Protein AF-A0A242K579-F1 (afdb_monomer_lite)

Sequence (95 aa):
MQNISETVSYTHLDVYKRQVIAATDDNCDLQYLLEENQLGFWSNTRDSEKFKINIEKLLDPKVRKENSSYSYSFLKENYDVRIASEIILNHFNME

Radius of gyration: 17.04 Å; chains: 1; bounding box: 34×28×62 Å

Structure (mmCIF, N/CA/C/O backbone):
data_AF-A0A242K579-F1
#
_entry.id   AF-A0A242K579-F1
#
loop_
_atom_site.g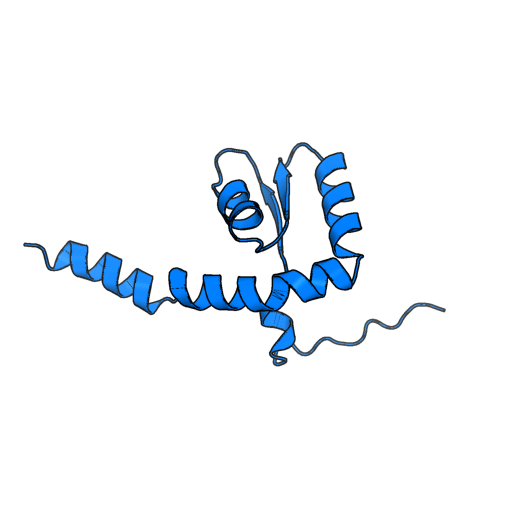roup_PDB
_atom_site.id
_atom_site.type_symbol
_atom_site.label_atom_id
_atom_site.label_alt_id
_atom_site.label_comp_id
_atom_site.label_asym_id
_atom_site.label_entity_id
_atom_site.label_seq_id
_atom_site.pdbx_PDB_ins_code
_atom_site.Cartn_x
_atom_site.Cartn_y
_atom_site.Cartn_z
_atom_site.occupancy
_atom_site.B_iso_or_equiv
_atom_site.auth_seq_id
_atom_site.auth_comp_id
_atom_site.auth_asym_id
_atom_site.auth_atom_id
_atom_site.pdbx_PDB_model_num
ATOM 1 N N . MET A 1 1 ? -6.843 -19.647 26.369 1.00 38.94 1 MET A N 1
ATOM 2 C CA . MET A 1 1 ? -8.089 -19.493 25.589 1.00 38.94 1 MET A CA 1
ATOM 3 C C . MET A 1 1 ? -7.699 -19.169 24.160 1.00 38.94 1 MET A C 1
ATOM 5 O O . MET A 1 1 ? -7.088 -18.132 23.944 1.00 38.94 1 MET A O 1
ATOM 9 N N . GLN A 1 2 ? -7.940 -20.086 23.220 1.00 45.72 2 GLN A N 1
ATOM 10 C CA . GLN A 1 2 ? -7.779 -19.811 21.791 1.00 45.72 2 GLN A CA 1
ATOM 11 C C . GLN A 1 2 ? -8.806 -18.752 21.386 1.00 45.72 2 GLN A C 1
ATOM 13 O O . GLN A 1 2 ? -10.002 -18.948 21.598 1.00 45.72 2 GLN A O 1
ATOM 18 N N . ASN A 1 3 ? -8.321 -17.631 20.849 1.00 49.16 3 ASN A N 1
ATOM 19 C CA . ASN A 1 3 ? -9.156 -16.625 20.207 1.00 49.16 3 ASN A CA 1
ATOM 20 C C . ASN A 1 3 ? -9.841 -17.293 19.014 1.00 49.16 3 ASN A C 1
ATOM 22 O O . ASN A 1 3 ? -9.183 -17.727 18.068 1.00 49.16 3 ASN A O 1
ATOM 26 N N . ILE A 1 4 ? -11.156 -17.435 19.113 1.00 48.16 4 ILE A N 1
ATOM 27 C CA . ILE A 1 4 ? -11.994 -17.992 18.063 1.00 48.16 4 ILE A CA 1
ATOM 28 C C . ILE A 1 4 ? -11.931 -16.983 16.917 1.00 48.16 4 ILE A C 1
ATOM 30 O O . ILE A 1 4 ? -12.254 -15.814 17.105 1.00 48.16 4 ILE A O 1
ATOM 34 N N . SER A 1 5 ? -11.437 -17.422 15.761 1.00 50.34 5 SER A N 1
ATOM 35 C CA . SER A 1 5 ? -11.387 -16.633 14.532 1.00 50.34 5 SER A CA 1
ATOM 36 C C . SER A 1 5 ? -12.802 -16.181 14.171 1.00 50.34 5 SER A C 1
ATOM 38 O O . SER A 1 5 ? -13.561 -16.953 13.582 1.00 50.34 5 SER A O 1
ATOM 40 N N . GLU A 1 6 ? -13.169 -14.948 14.520 1.00 58.72 6 GLU A N 1
ATOM 41 C CA . GLU A 1 6 ? -14.402 -14.334 14.036 1.00 58.72 6 GLU A CA 1
ATOM 42 C C . GLU A 1 6 ? -14.400 -14.393 12.505 1.00 58.72 6 GLU A C 1
ATOM 44 O O . GLU A 1 6 ? -13.455 -13.963 11.840 1.00 58.72 6 GLU A O 1
ATOM 49 N N . THR A 1 7 ? -15.431 -15.010 11.931 1.00 57.44 7 THR A N 1
ATOM 50 C CA . THR A 1 7 ? -15.550 -15.128 10.478 1.00 57.44 7 THR A CA 1
ATOM 51 C C . THR A 1 7 ? -15.777 -13.734 9.906 1.00 57.44 7 THR A C 1
ATOM 53 O O . THR A 1 7 ? -16.829 -13.131 10.104 1.00 57.44 7 THR A O 1
ATOM 56 N N . VAL A 1 8 ? -14.781 -13.198 9.204 1.00 59.09 8 VAL A N 1
ATOM 57 C CA . VAL A 1 8 ? -14.904 -11.913 8.516 1.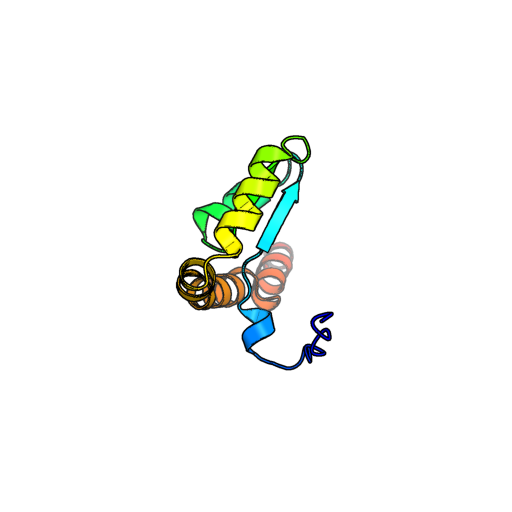00 59.09 8 VAL A CA 1
ATOM 58 C C . VAL A 1 8 ? -15.780 -12.124 7.285 1.00 59.09 8 VAL A C 1
ATOM 60 O O . VAL A 1 8 ? -15.345 -12.747 6.320 1.00 59.09 8 VAL A O 1
ATOM 63 N N . SER A 1 9 ? -17.004 -11.591 7.276 1.00 58.59 9 SER A N 1
ATOM 64 C CA . SER A 1 9 ? -17.762 -11.529 6.023 1.00 58.59 9 SER A CA 1
ATOM 65 C C . SER A 1 9 ? -17.113 -10.510 5.081 1.00 58.59 9 SER A C 1
ATOM 67 O O . SER A 1 9 ? -16.954 -9.339 5.438 1.00 58.59 9 SER A O 1
ATOM 69 N N . TYR A 1 10 ? -16.762 -10.949 3.871 1.00 55.94 10 TYR A N 1
ATOM 70 C CA . TYR A 1 10 ? -16.137 -10.129 2.826 1.00 55.94 10 TYR A CA 1
ATOM 71 C C . TYR A 1 10 ? -17.066 -9.054 2.237 1.00 55.94 10 TYR A C 1
ATOM 73 O O . TYR A 1 10 ? -16.620 -8.230 1.449 1.00 55.94 10 TYR A O 1
ATOM 81 N N . THR A 1 11 ? -18.343 -9.030 2.631 1.00 54.62 11 THR A N 1
ATOM 82 C CA . THR A 1 11 ? -19.326 -8.026 2.188 1.00 54.62 11 THR A CA 1
ATOM 83 C C . THR A 1 11 ? -19.269 -6.709 2.967 1.00 54.62 11 THR A C 1
ATOM 85 O O . THR A 1 11 ? -20.041 -5.798 2.674 1.00 54.62 11 THR A O 1
ATOM 88 N N . HIS A 1 12 ? -18.397 -6.577 3.970 1.00 62.91 12 HIS A N 1
ATOM 89 C CA . HIS A 1 12 ? -18.263 -5.333 4.728 1.00 62.91 12 HIS A CA 1
ATOM 90 C C . HIS A 1 12 ? -17.361 -4.336 3.998 1.00 62.91 12 HIS A C 1
ATOM 92 O O . HIS A 1 12 ? -16.237 -4.665 3.618 1.00 62.91 12 HIS A O 1
ATOM 98 N N . LEU A 1 13 ? -17.823 -3.086 3.883 1.00 60.34 13 LEU A N 1
ATOM 99 C CA . LEU A 1 13 ? -17.072 -1.979 3.276 1.00 60.34 13 LEU A CA 1
ATOM 100 C C . LEU A 1 13 ? -15.673 -1.787 3.887 1.00 60.34 13 LEU A C 1
ATOM 102 O O . LEU A 1 13 ? -14.756 -1.339 3.202 1.00 60.34 13 LEU A O 1
ATOM 106 N N . ASP A 1 14 ? -15.497 -2.169 5.150 1.00 64.75 14 ASP A N 1
ATOM 107 C CA . ASP A 1 14 ? -14.236 -2.043 5.882 1.00 64.75 14 ASP A CA 1
ATOM 108 C C . ASP A 1 14 ? -13.145 -3.000 5.375 1.00 64.75 14 ASP A C 1
ATOM 110 O O . ASP A 1 14 ? -11.957 -2.749 5.581 1.00 64.75 14 ASP A O 1
ATOM 114 N N . VAL A 1 15 ? -13.514 -4.078 4.670 1.00 68.56 15 VAL A N 1
ATOM 115 C CA . VAL A 1 15 ? -12.550 -4.992 4.034 1.00 68.56 15 VAL A CA 1
ATOM 116 C C . VAL A 1 15 ? -11.809 -4.299 2.889 1.00 68.56 15 VAL A C 1
ATOM 118 O O . VAL A 1 15 ? -10.608 -4.509 2.737 1.00 68.56 15 VAL A O 1
ATOM 121 N N . TYR A 1 16 ? -12.487 -3.432 2.132 1.00 74.06 16 TYR A N 1
ATOM 122 C CA . TYR A 1 16 ? -11.906 -2.733 0.979 1.00 74.06 16 TYR A CA 1
ATOM 123 C C . TYR A 1 16 ? -10.958 -1.591 1.357 1.00 74.06 16 TYR A C 1
ATOM 125 O O . TYR A 1 16 ? -10.244 -1.082 0.502 1.00 74.06 16 TYR A O 1
ATOM 133 N N . LYS A 1 17 ? -10.935 -1.183 2.631 1.00 85.44 17 LYS A N 1
ATOM 134 C CA . LYS A 1 17 ? -10.106 -0.073 3.129 1.00 85.44 17 LYS A CA 1
ATOM 135 C C . LYS A 1 17 ? -8.855 -0.546 3.876 1.00 85.44 17 LYS A C 1
ATOM 137 O O . LYS A 1 17 ? -8.261 0.207 4.646 1.00 85.44 17 LYS A O 1
ATOM 142 N N . ARG A 1 18 ? -8.480 -1.816 3.719 1.00 87.31 18 ARG A N 1
ATOM 143 C CA . ARG A 1 18 ? -7.307 -2.393 4.385 1.00 87.31 18 ARG A CA 1
ATOM 144 C C . ARG A 1 18 ? -6.026 -1.974 3.677 1.00 87.31 18 ARG A C 1
ATOM 146 O O . ARG A 1 18 ? -5.969 -1.953 2.454 1.00 87.31 18 ARG A O 1
ATOM 153 N N . GLN A 1 19 ? -4.998 -1.705 4.471 1.00 89.62 19 GLN A N 1
ATOM 154 C CA . GLN A 1 19 ? -3.640 -1.530 3.967 1.00 89.62 19 GLN A CA 1
ATOM 155 C C . GLN A 1 19 ? -3.025 -2.872 3.570 1.00 89.62 19 GLN A C 1
ATOM 157 O O . GLN A 1 19 ? -3.367 -3.916 4.133 1.00 89.62 19 GLN A O 1
ATOM 162 N N . VAL A 1 20 ? -2.095 -2.820 2.621 1.00 91.62 20 VAL A N 1
ATOM 163 C CA . VAL A 1 20 ? -1.432 -3.993 2.040 1.00 91.62 20 VAL A CA 1
ATOM 164 C C . VAL A 1 20 ? 0.015 -4.086 2.529 1.00 91.62 20 VAL A C 1
ATOM 166 O O . VAL A 1 20 ? 0.708 -3.081 2.638 1.00 91.62 20 VAL A O 1
ATOM 169 N N . ILE A 1 21 ? 0.498 -5.299 2.803 1.00 94.56 21 ILE A N 1
ATOM 170 C CA . ILE A 1 21 ? 1.941 -5.564 2.868 1.00 94.56 21 ILE A CA 1
ATOM 171 C C . ILE A 1 21 ? 2.301 -6.397 1.652 1.00 94.56 21 ILE A C 1
ATOM 173 O O . ILE A 1 21 ? 1.703 -7.452 1.438 1.00 94.56 21 ILE A O 1
ATOM 177 N N . ALA A 1 22 ? 3.287 -5.942 0.887 1.00 95.75 22 ALA A N 1
ATOM 178 C CA . ALA A 1 22 ? 3.842 -6.708 -0.218 1.00 95.75 22 ALA A CA 1
ATOM 179 C C . ALA A 1 22 ? 5.316 -7.027 0.029 1.00 95.75 22 ALA A C 1
ATOM 181 O O . ALA A 1 22 ? 6.095 -6.168 0.445 1.00 95.75 22 ALA A O 1
ATOM 182 N N . ALA A 1 23 ? 5.684 -8.273 -0.259 1.00 96.75 23 ALA A N 1
ATOM 183 C CA . ALA A 1 23 ? 7.065 -8.714 -0.341 1.00 96.75 23 ALA A CA 1
ATOM 184 C C . ALA A 1 23 ? 7.344 -9.176 -1.773 1.00 96.75 23 ALA A C 1
ATOM 186 O O . ALA A 1 23 ? 7.017 -10.308 -2.126 1.00 96.75 23 ALA A O 1
ATOM 187 N N . THR A 1 24 ? 7.895 -8.293 -2.606 1.00 96.19 24 THR A N 1
ATOM 188 C CA . THR A 1 24 ? 8.224 -8.589 -4.016 1.00 96.19 24 THR A CA 1
ATOM 189 C C . THR A 1 24 ? 9.684 -8.270 -4.311 1.00 96.19 24 THR A C 1
ATOM 191 O O . THR A 1 24 ? 10.388 -7.730 -3.462 1.00 96.19 24 THR A O 1
ATOM 194 N N . ASP A 1 25 ? 10.194 -8.687 -5.466 1.00 94.75 25 ASP A N 1
ATOM 195 C CA . ASP A 1 25 ? 11.501 -8.221 -5.929 1.00 94.75 25 ASP A CA 1
ATOM 196 C C . ASP A 1 25 ? 11.442 -6.767 -6.432 1.00 94.75 25 ASP A C 1
ATOM 198 O O . ASP A 1 25 ? 10.364 -6.175 -6.543 1.00 94.75 25 ASP A O 1
ATOM 202 N N . ASP A 1 26 ? 12.619 -6.207 -6.715 1.00 91.88 26 ASP A N 1
ATOM 203 C CA . ASP A 1 26 ? 12.809 -4.799 -7.088 1.00 91.88 26 ASP A CA 1
ATOM 204 C C . ASP A 1 26 ? 12.332 -4.467 -8.511 1.00 91.88 26 ASP A C 1
ATOM 206 O O . ASP A 1 26 ? 12.251 -3.295 -8.869 1.00 91.88 26 ASP A O 1
ATOM 210 N N . ASN A 1 27 ? 12.018 -5.468 -9.343 1.00 93.31 27 ASN A N 1
ATOM 211 C CA . ASN A 1 27 ? 11.503 -5.223 -10.695 1.00 93.31 27 ASN A CA 1
ATOM 212 C C . ASN A 1 27 ? 10.002 -4.913 -10.694 1.00 93.31 27 ASN A C 1
ATOM 214 O O . ASN A 1 27 ? 9.435 -4.608 -11.742 1.00 93.31 27 ASN A O 1
ATOM 218 N N . CYS A 1 28 ? 9.350 -5.029 -9.536 1.00 90.88 28 CYS A N 1
ATOM 219 C CA . CYS A 1 28 ? 7.955 -4.685 -9.360 1.00 90.88 28 CYS A CA 1
ATOM 220 C C . CYS A 1 28 ? 7.832 -3.259 -8.812 1.00 90.88 28 CYS A C 1
ATOM 222 O O . CYS A 1 28 ? 8.504 -2.874 -7.859 1.00 90.88 28 CYS A O 1
ATOM 224 N N . ASP A 1 29 ? 6.917 -2.486 -9.379 1.00 92.12 29 ASP A N 1
ATOM 225 C CA . ASP A 1 29 ? 6.618 -1.099 -9.014 1.00 92.12 29 ASP A CA 1
ATOM 226 C C . ASP A 1 29 ? 5.826 -0.957 -7.699 1.00 92.12 29 ASP A C 1
ATOM 228 O O . ASP A 1 29 ? 5.504 0.155 -7.270 1.00 92.12 29 ASP A O 1
ATOM 232 N N . LEU A 1 30 ? 5.550 -2.071 -7.010 1.00 94.44 30 LEU A N 1
ATOM 233 C CA . LEU A 1 30 ? 4.771 -2.089 -5.773 1.00 94.44 30 LEU A CA 1
ATOM 234 C C . LEU A 1 30 ? 5.388 -1.277 -4.638 1.00 94.44 30 LEU A C 1
ATOM 236 O O . LEU A 1 30 ? 4.637 -0.792 -3.795 1.00 94.44 30 LEU A O 1
ATOM 240 N N . GLN A 1 31 ? 6.713 -1.109 -4.593 1.00 94.31 31 GLN A N 1
ATOM 241 C CA . GLN A 1 31 ? 7.317 -0.238 -3.586 1.00 94.31 31 GLN A CA 1
ATOM 242 C C . GLN A 1 31 ? 6.768 1.186 -3.704 1.00 94.31 31 GLN A C 1
ATOM 244 O O . GLN A 1 31 ? 6.238 1.723 -2.731 1.00 94.31 31 GLN A O 1
ATOM 249 N N . TYR A 1 32 ? 6.857 1.764 -4.903 1.00 92.50 32 TYR A N 1
ATOM 250 C CA . TYR A 1 32 ? 6.387 3.117 -5.185 1.00 92.50 32 TYR A CA 1
ATOM 251 C C . TYR A 1 32 ? 4.877 3.213 -4.994 1.00 92.50 32 TYR A C 1
ATOM 253 O O . TYR A 1 32 ? 4.395 4.096 -4.286 1.00 92.50 32 TYR A O 1
ATOM 261 N N . LEU A 1 33 ? 4.128 2.247 -5.537 1.00 93.44 33 LEU A N 1
ATOM 262 C CA . LEU A 1 33 ? 2.676 2.230 -5.411 1.00 93.44 33 LEU A CA 1
ATOM 263 C C . LEU A 1 33 ? 2.231 2.251 -3.942 1.00 93.44 33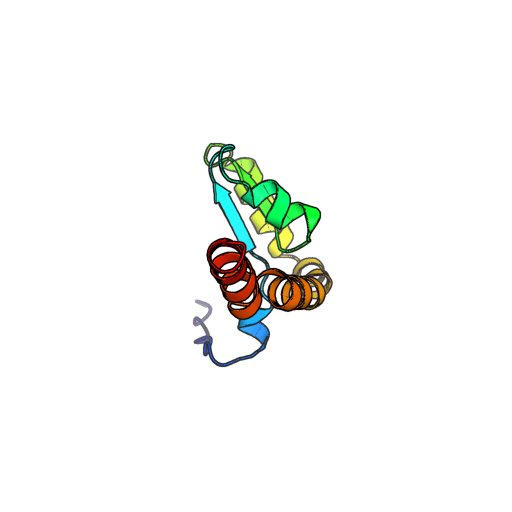 LEU A C 1
ATOM 265 O O . LEU A 1 33 ? 1.360 3.044 -3.582 1.00 93.44 33 LEU A O 1
ATOM 269 N N . LEU A 1 34 ? 2.814 1.393 -3.101 1.00 94.50 34 LEU A N 1
ATOM 270 C CA . LEU A 1 34 ? 2.386 1.238 -1.714 1.00 94.50 34 LEU A CA 1
ATOM 271 C C . LEU A 1 34 ? 2.880 2.365 -0.805 1.00 94.50 34 LEU A C 1
ATOM 273 O O . LEU A 1 34 ? 2.084 2.889 -0.025 1.00 94.50 34 LEU A O 1
ATOM 277 N N . GLU A 1 35 ? 4.162 2.724 -0.890 1.00 91.81 35 GLU A N 1
ATOM 278 C CA . GLU A 1 35 ? 4.779 3.671 0.044 1.00 91.81 35 GLU A CA 1
ATOM 279 C C . GLU A 1 35 ? 4.454 5.134 -0.320 1.00 91.81 35 GLU A C 1
ATOM 281 O O . GLU A 1 35 ? 4.148 5.916 0.580 1.00 91.81 35 GLU A O 1
ATOM 286 N N . GLU A 1 36 ? 4.431 5.514 -1.606 1.00 90.12 36 GLU A N 1
ATOM 287 C CA . GLU A 1 36 ? 4.160 6.909 -2.010 1.00 90.12 36 GLU A CA 1
ATOM 288 C C . GLU A 1 36 ? 2.680 7.285 -1.878 1.00 90.12 36 GLU A C 1
ATOM 290 O O . GLU A 1 36 ? 2.352 8.406 -1.490 1.00 90.12 36 GLU A O 1
ATOM 295 N N . ASN A 1 37 ? 1.779 6.332 -2.134 1.00 89.75 37 ASN A N 1
ATOM 296 C CA . ASN A 1 37 ? 0.332 6.562 -2.086 1.00 89.75 37 ASN A CA 1
ATOM 297 C C . ASN A 1 37 ? -0.297 6.093 -0.765 1.00 89.75 37 ASN A C 1
ATOM 299 O O . ASN A 1 37 ? -1.517 5.974 -0.663 1.00 89.75 37 ASN A O 1
ATOM 303 N N . GLN A 1 38 ? 0.528 5.817 0.254 1.00 89.25 38 GLN A N 1
ATOM 304 C CA . GLN A 1 38 ? 0.105 5.413 1.603 1.00 89.25 38 GLN A CA 1
ATOM 305 C C . GLN A 1 38 ? -0.816 4.177 1.627 1.00 89.25 38 GLN A C 1
ATOM 307 O O . GLN A 1 38 ? -1.549 3.971 2.592 1.00 89.25 38 GLN A O 1
ATOM 312 N N . LEU A 1 39 ? -0.764 3.329 0.592 1.00 91.88 39 LEU A N 1
ATOM 313 C CA . LEU A 1 39 ? -1.614 2.137 0.447 1.00 91.88 39 LEU A CA 1
ATOM 314 C C . LEU A 1 39 ? -1.150 0.982 1.338 1.00 91.88 39 LEU A C 1
ATOM 316 O O . LEU A 1 39 ? -1.884 0.015 1.567 1.00 91.88 39 LEU A O 1
ATOM 320 N N . GLY A 1 40 ? 0.075 1.076 1.848 1.00 93.62 40 GLY A N 1
ATOM 321 C CA . GLY A 1 40 ? 0.621 0.129 2.794 1.00 93.62 40 GLY A CA 1
ATOM 322 C C . GLY A 1 40 ? 2.139 0.153 2.820 1.00 93.62 40 GLY A C 1
ATOM 323 O O . GLY A 1 40 ? 2.755 1.208 2.708 1.00 93.62 40 GLY A O 1
ATOM 324 N N . PHE A 1 41 ? 2.745 -1.016 3.000 1.00 95.75 41 PHE A N 1
ATOM 325 C CA . PHE A 1 41 ? 4.185 -1.133 3.197 1.00 95.75 41 PHE A CA 1
ATOM 326 C C . PHE A 1 41 ? 4.787 -2.193 2.290 1.00 95.75 41 PHE A C 1
ATOM 328 O O . PHE A 1 41 ? 4.191 -3.246 2.052 1.00 95.75 41 PHE A O 1
ATOM 335 N N . TRP A 1 42 ? 6.010 -1.941 1.840 1.00 97.56 42 TRP A N 1
ATOM 336 C CA . TRP A 1 42 ? 6.723 -2.851 0.962 1.00 97.56 42 TRP A CA 1
ATOM 337 C C . TRP A 1 42 ? 8.039 -3.325 1.583 1.00 97.56 42 TRP A C 1
ATOM 339 O O . TRP A 1 42 ? 8.726 -2.607 2.320 1.00 97.56 42 TRP A O 1
ATOM 34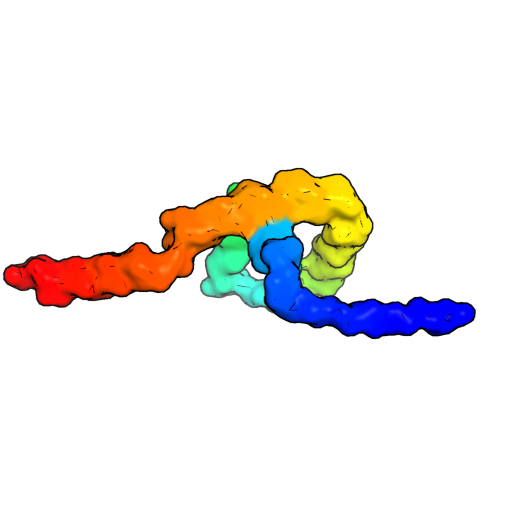9 N N . SER A 1 43 ? 8.408 -4.561 1.283 1.00 97.56 43 SER A N 1
ATOM 350 C CA . SER A 1 43 ? 9.723 -5.129 1.570 1.00 97.56 43 SER A CA 1
ATOM 351 C C . SER A 1 43 ? 10.228 -5.903 0.361 1.00 97.56 43 SER A C 1
ATOM 353 O O . SER A 1 43 ? 9.436 -6.512 -0.352 1.00 97.56 43 SER A O 1
ATOM 355 N N . ASN A 1 44 ? 11.543 -5.949 0.166 1.00 96.88 44 ASN A N 1
ATOM 356 C CA . ASN A 1 44 ? 12.110 -6.861 -0.818 1.00 96.88 44 ASN A CA 1
ATOM 357 C C . ASN A 1 44 ? 11.866 -8.319 -0.375 1.00 96.88 44 ASN A C 1
ATOM 359 O O . ASN A 1 44 ? 11.941 -8.620 0.817 1.00 96.88 44 ASN A O 1
ATOM 363 N N . THR A 1 45 ? 11.622 -9.241 -1.313 1.00 95.56 45 THR A N 1
ATOM 364 C CA . THR A 1 45 ? 11.452 -10.691 -1.032 1.00 95.56 45 THR A CA 1
ATOM 365 C C . THR A 1 45 ? 12.577 -11.309 -0.205 1.00 95.56 45 THR A C 1
ATOM 367 O O . THR A 1 45 ? 12.357 -12.306 0.480 1.00 95.56 45 THR A O 1
ATOM 370 N N . ARG A 1 46 ? 13.783 -10.741 -0.265 1.00 96.44 46 ARG A N 1
ATOM 371 C CA . ARG A 1 46 ? 14.973 -11.227 0.442 1.00 96.44 46 ARG A CA 1
ATOM 372 C C . ARG A 1 46 ? 15.165 -10.594 1.822 1.00 96.44 46 ARG A C 1
ATOM 374 O O . ARG A 1 46 ? 16.061 -11.018 2.544 1.00 96.44 46 ARG A O 1
ATOM 381 N N . ASP A 1 47 ? 14.352 -9.605 2.192 1.00 97.38 47 ASP A N 1
ATOM 382 C CA . ASP A 1 47 ? 14.471 -8.859 3.447 1.00 97.38 47 ASP A CA 1
ATOM 383 C C . ASP A 1 47 ? 13.349 -9.234 4.431 1.00 97.38 47 ASP A C 1
ATOM 385 O O . ASP A 1 47 ? 12.328 -8.552 4.576 1.00 97.38 47 ASP A O 1
ATOM 389 N N . SER A 1 48 ? 13.545 -10.362 5.118 1.00 96.69 48 SER A N 1
ATOM 390 C CA . SER A 1 48 ? 12.594 -10.875 6.111 1.00 96.69 48 SER A CA 1
ATOM 391 C C . SER A 1 48 ? 12.448 -9.966 7.333 1.00 96.69 48 SER A C 1
ATOM 393 O O . SER A 1 48 ? 11.378 -9.929 7.942 1.00 96.69 48 SER A O 1
ATOM 395 N N . GLU A 1 49 ? 13.498 -9.225 7.694 1.00 98.19 49 GLU A N 1
ATOM 396 C CA . GLU A 1 49 ? 13.456 -8.300 8.828 1.00 98.19 49 GLU A CA 1
ATOM 397 C C . GLU A 1 49 ? 12.590 -7.082 8.502 1.00 98.19 49 GLU A C 1
ATOM 399 O O . GLU A 1 49 ? 11.694 -6.744 9.279 1.00 98.19 49 GLU A O 1
ATOM 404 N N . LYS A 1 50 ? 12.746 -6.471 7.318 1.00 97.44 50 LYS A N 1
ATOM 405 C CA . LYS A 1 50 ? 11.861 -5.376 6.889 1.00 97.44 50 LYS A CA 1
ATOM 406 C C . LYS A 1 50 ? 10.406 -5.834 6.790 1.00 97.44 50 LYS A C 1
ATOM 408 O O . LYS A 1 50 ? 9.513 -5.098 7.214 1.00 97.44 50 LYS A O 1
ATOM 413 N N . PHE A 1 51 ? 10.151 -7.049 6.297 1.00 97.31 51 PHE A N 1
ATOM 414 C CA . PHE A 1 51 ? 8.796 -7.608 6.271 1.00 97.31 51 PHE A CA 1
ATOM 415 C C . PHE A 1 51 ? 8.190 -7.711 7.679 1.00 97.31 51 PHE A C 1
ATOM 417 O O . PHE A 1 51 ? 7.060 -7.269 7.903 1.00 97.31 51 PHE A O 1
ATOM 424 N N . LYS A 1 52 ? 8.956 -8.216 8.654 1.00 97.50 52 LYS A N 1
ATOM 425 C CA . LYS A 1 52 ? 8.534 -8.287 10.059 1.00 97.50 52 LYS A CA 1
ATOM 426 C C . LYS A 1 52 ? 8.244 -6.899 10.641 1.00 97.50 52 LYS A C 1
ATOM 428 O O . LYS A 1 52 ? 7.184 -6.706 11.232 1.00 97.50 52 LYS A O 1
ATOM 433 N N . ILE A 1 53 ? 9.127 -5.924 10.422 1.00 97.75 53 ILE A N 1
ATOM 434 C CA . ILE A 1 53 ? 8.926 -4.533 10.863 1.00 97.75 53 ILE A CA 1
ATOM 435 C C . ILE A 1 53 ? 7.637 -3.951 10.260 1.00 97.75 53 ILE A C 1
ATOM 437 O O . ILE A 1 53 ? 6.876 -3.265 10.943 1.00 97.75 53 ILE A O 1
ATOM 441 N N . ASN A 1 54 ? 7.358 -4.227 8.985 1.00 96.56 54 ASN A N 1
ATOM 442 C CA . ASN A 1 54 ? 6.135 -3.771 8.325 1.00 96.56 54 ASN A CA 1
ATOM 443 C C . ASN A 1 54 ? 4.869 -4.401 8.933 1.00 96.56 54 ASN A C 1
ATOM 445 O O . ASN A 1 54 ? 3.859 -3.709 9.078 1.00 96.56 54 ASN A O 1
ATOM 449 N N . ILE A 1 55 ? 4.924 -5.672 9.350 1.00 95.00 55 ILE A N 1
ATOM 450 C CA . ILE A 1 55 ? 3.838 -6.303 10.117 1.00 95.00 55 ILE A CA 1
ATOM 451 C C . ILE A 1 55 ? 3.636 -5.571 11.445 1.00 95.00 55 ILE A C 1
ATOM 453 O O . ILE A 1 55 ? 2.507 -5.210 11.768 1.00 95.00 55 ILE A O 1
ATOM 457 N N . GLU A 1 56 ? 4.712 -5.315 12.192 1.00 96.12 56 GLU A N 1
ATOM 458 C CA . GLU A 1 56 ? 4.647 -4.624 13.485 1.00 96.12 56 GLU A CA 1
ATOM 459 C C . GLU A 1 56 ? 4.022 -3.225 13.358 1.00 96.12 56 GLU A C 1
ATOM 461 O O . GLU A 1 56 ? 3.168 -2.866 14.169 1.00 96.12 56 GLU A O 1
ATOM 466 N N . LYS A 1 57 ? 4.339 -2.474 12.293 1.00 93.38 57 LYS A N 1
ATOM 467 C CA . LYS A 1 57 ? 3.680 -1.189 11.984 1.00 93.38 57 LYS A CA 1
ATOM 468 C C . LYS A 1 57 ? 2.170 -1.339 11.800 1.00 93.38 57 LYS A C 1
ATOM 470 O O . LYS A 1 57 ? 1.404 -0.551 12.350 1.00 93.38 57 LYS A O 1
ATOM 475 N N . LEU A 1 58 ? 1.720 -2.349 11.050 1.00 90.88 58 LEU A N 1
ATOM 476 C CA . LEU A 1 58 ? 0.288 -2.578 10.832 1.00 90.88 58 LEU A CA 1
ATOM 477 C C . LEU A 1 58 ? -0.453 -3.089 12.065 1.00 90.88 58 LEU A C 1
ATOM 479 O O . LEU A 1 58 ? -1.685 -3.030 12.072 1.00 90.88 58 LEU A O 1
ATOM 483 N N . LEU A 1 59 ? 0.234 -3.561 13.109 1.00 91.12 59 LEU A N 1
ATOM 484 C CA . LEU A 1 59 ? -0.415 -3.905 14.375 1.00 91.12 59 LEU A CA 1
ATOM 485 C C . LEU A 1 59 ? -0.930 -2.664 15.118 1.00 91.12 59 LEU A C 1
ATOM 487 O O . LEU A 1 59 ? -1.897 -2.793 15.876 1.00 91.12 59 LEU A O 1
ATOM 491 N N . ASP A 1 60 ? -0.405 -1.467 14.837 1.00 91.19 60 ASP A N 1
ATOM 492 C CA . ASP A 1 60 ? -0.911 -0.212 15.398 1.00 91.19 60 ASP A CA 1
ATOM 493 C C . ASP A 1 60 ? -2.275 0.178 14.774 1.00 91.19 60 ASP A C 1
ATOM 495 O O . ASP A 1 60 ? -2.374 0.435 13.567 1.00 91.19 60 ASP A O 1
ATOM 499 N N . PRO A 1 61 ? -3.365 0.253 15.567 1.00 88.81 61 PRO A N 1
ATOM 500 C CA . PRO A 1 61 ? -4.671 0.687 15.077 1.00 88.81 61 PRO A CA 1
ATOM 501 C C . PRO A 1 61 ? -4.686 2.102 14.485 1.00 88.81 61 PRO A C 1
ATOM 503 O O . PRO A 1 61 ? -5.517 2.368 13.615 1.00 88.81 61 PRO A O 1
ATOM 506 N N . LYS A 1 62 ? -3.807 3.005 14.941 1.00 89.50 62 LYS A N 1
ATOM 507 C CA . LYS A 1 62 ? -3.708 4.370 14.402 1.00 89.50 62 LYS A CA 1
ATOM 508 C C . LYS A 1 62 ? -3.229 4.338 12.962 1.00 89.50 62 LYS A C 1
ATOM 510 O O . LYS A 1 62 ? -3.937 4.837 12.092 1.00 89.50 62 LYS A O 1
ATOM 515 N N . VAL A 1 63 ? -2.130 3.621 12.716 1.00 88.06 63 VAL A N 1
ATOM 516 C CA . VAL A 1 63 ? -1.595 3.378 11.371 1.00 88.06 63 VAL A CA 1
ATOM 517 C C . VAL A 1 63 ? -2.681 2.789 10.478 1.00 88.06 63 VAL A C 1
ATOM 519 O O . VAL A 1 63 ? -2.919 3.302 9.387 1.00 88.06 63 VAL A O 1
ATOM 522 N N . ARG A 1 64 ? -3.411 1.764 10.954 1.00 86.38 64 ARG A N 1
ATOM 523 C CA . ARG A 1 64 ? -4.510 1.154 10.184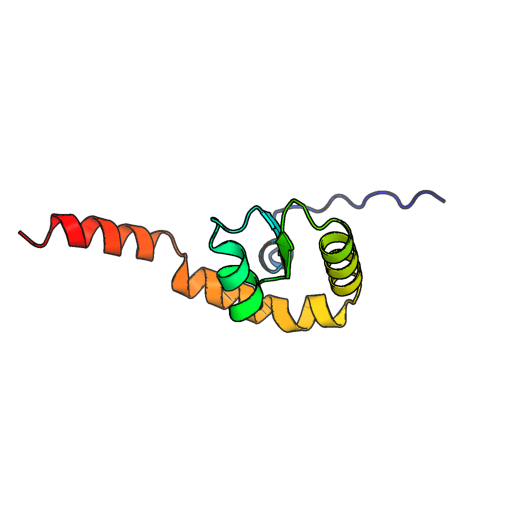 1.00 86.38 64 ARG A CA 1
ATOM 524 C C . ARG A 1 64 ? -5.603 2.148 9.810 1.00 86.38 64 ARG A C 1
ATOM 526 O O . ARG A 1 64 ? -6.116 2.080 8.697 1.00 86.38 64 ARG A O 1
ATOM 533 N N . LYS A 1 65 ? -5.972 3.042 10.727 1.00 83.81 65 LYS A N 1
ATOM 534 C CA . LYS A 1 65 ? -7.092 3.968 10.550 1.00 83.81 65 LYS A CA 1
ATOM 535 C C . LYS A 1 65 ? -6.733 5.155 9.659 1.00 83.81 65 LYS A C 1
ATOM 537 O O . LYS A 1 65 ? -7.513 5.458 8.758 1.00 83.81 65 LYS A O 1
ATOM 542 N N . GLU A 1 66 ? -5.589 5.792 9.898 1.00 82.38 66 GLU A N 1
ATOM 543 C CA . GLU A 1 66 ? -5.175 7.043 9.243 1.00 82.38 66 GLU A CA 1
ATOM 544 C C . GLU A 1 66 ? -5.081 6.889 7.720 1.00 82.38 66 GLU A C 1
ATOM 546 O O . GLU A 1 66 ? -5.671 7.679 6.985 1.00 82.38 66 GLU A O 1
ATOM 551 N N . ASN A 1 67 ? -4.480 5.799 7.243 1.00 77.88 67 ASN A N 1
ATOM 552 C CA . ASN A 1 67 ? -4.230 5.623 5.810 1.00 77.88 67 ASN A CA 1
ATOM 553 C C . ASN A 1 67 ? -5.401 4.969 5.050 1.00 77.88 67 ASN A C 1
ATOM 555 O O . ASN A 1 67 ? -5.460 5.026 3.823 1.00 77.88 67 ASN A O 1
ATOM 559 N N . SER A 1 68 ? -6.361 4.355 5.753 1.00 79.50 68 SER A N 1
ATOM 560 C CA . SER A 1 68 ? -7.409 3.505 5.152 1.00 79.50 68 SER A CA 1
ATOM 561 C C . SER A 1 68 ? -8.325 4.223 4.153 1.00 79.50 68 SER A C 1
ATOM 563 O O . SER A 1 68 ? -8.663 3.682 3.100 1.00 79.50 68 SER A O 1
ATOM 565 N N . SER A 1 69 ? -8.754 5.445 4.480 1.00 81.44 69 SER A N 1
ATOM 566 C CA . SER A 1 69 ? -9.745 6.169 3.673 1.00 81.44 69 SER A CA 1
ATOM 567 C C . SER A 1 69 ? -9.109 6.826 2.454 1.00 81.44 69 SER A C 1
ATOM 569 O O . SER A 1 69 ? -9.685 6.757 1.372 1.00 81.44 69 SER A O 1
ATOM 571 N N . TYR A 1 70 ? -7.913 7.397 2.617 1.00 85.44 70 TYR A N 1
ATOM 572 C CA . TYR A 1 70 ? -7.141 7.951 1.506 1.00 85.44 70 TYR A CA 1
ATOM 573 C C . TYR A 1 70 ? -6.777 6.862 0.493 1.00 85.44 70 TYR A C 1
ATOM 575 O O . TYR A 1 70 ? -7.064 7.012 -0.692 1.00 85.44 70 TYR A O 1
ATOM 583 N N . SER A 1 71 ? -6.260 5.727 0.977 1.00 86.38 71 SER A N 1
ATOM 584 C CA . SER A 1 71 ? -5.841 4.611 0.123 1.00 86.38 71 SER A CA 1
ATOM 585 C C . SER A 1 71 ? -6.958 4.098 -0.775 1.00 86.38 71 SER A C 1
ATOM 587 O O . SER A 1 71 ? -6.776 3.869 -1.970 1.00 86.38 71 SER A O 1
ATOM 589 N N . TYR A 1 72 ? -8.145 3.938 -0.192 1.00 88.44 72 TYR A N 1
ATOM 590 C CA . TYR A 1 72 ? -9.314 3.478 -0.922 1.00 88.44 72 TYR A CA 1
ATOM 591 C C . TYR A 1 72 ? -9.755 4.477 -1.999 1.00 88.44 72 TYR A C 1
ATOM 593 O O . TYR A 1 72 ? -10.047 4.069 -3.124 1.00 88.44 72 TYR A O 1
ATOM 601 N N . SER A 1 73 ? -9.786 5.775 -1.678 1.00 89.69 73 SER A N 1
ATOM 602 C CA . SER A 1 73 ? -10.121 6.813 -2.659 1.00 89.69 73 SER A CA 1
ATOM 603 C C . SER A 1 73 ? -9.107 6.852 -3.801 1.00 89.69 73 SER A C 1
ATOM 605 O O . SER A 1 73 ? -9.517 6.836 -4.957 1.00 89.69 73 SER A O 1
ATOM 607 N N . PHE A 1 74 ? -7.806 6.790 -3.497 1.00 91.62 74 PHE A N 1
ATOM 608 C CA . PHE A 1 74 ? -6.747 6.779 -4.506 1.00 91.62 74 PHE A CA 1
ATOM 609 C C . PHE A 1 74 ? -6.908 5.622 -5.501 1.00 91.62 74 PHE A C 1
ATOM 611 O O . PHE A 1 74 ? -6.907 5.843 -6.712 1.00 91.62 74 PHE A O 1
ATOM 618 N N . LEU A 1 75 ? -7.105 4.393 -5.011 1.00 91.62 75 LEU A N 1
ATOM 619 C CA . LEU A 1 75 ? -7.305 3.230 -5.880 1.00 91.62 75 LEU A CA 1
ATOM 620 C C . LEU A 1 75 ? -8.578 3.359 -6.722 1.00 91.62 75 LEU A C 1
ATOM 622 O O . LEU A 1 75 ? -8.563 3.055 -7.911 1.00 91.62 75 LEU A O 1
ATOM 626 N N . LYS A 1 76 ? -9.674 3.849 -6.137 1.00 90.75 76 LYS A N 1
ATOM 627 C CA . LYS A 1 76 ? -10.928 4.058 -6.868 1.00 90.75 76 LYS A CA 1
ATOM 628 C C . LYS A 1 76 ? -10.801 5.126 -7.960 1.00 90.75 76 LYS A C 1
ATOM 630 O O . LYS A 1 76 ? -11.476 5.033 -8.977 1.00 90.75 76 LYS A O 1
ATOM 635 N N . GLU A 1 77 ? -9.977 6.143 -7.746 1.00 93.06 77 GLU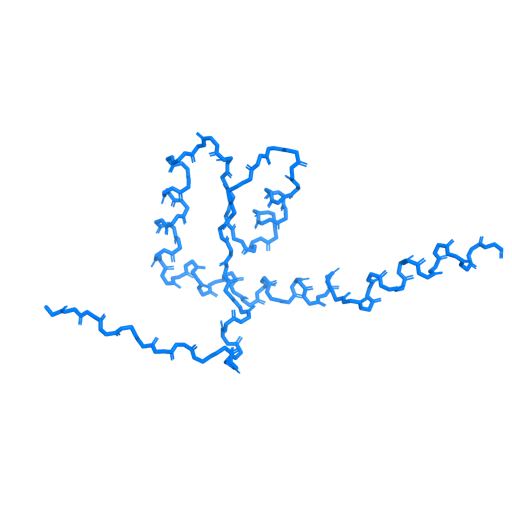 A N 1
ATOM 636 C CA . GLU A 1 77 ? -9.800 7.257 -8.681 1.00 93.06 77 GLU A CA 1
ATOM 637 C C . GLU A 1 77 ? -8.768 6.978 -9.776 1.00 93.06 77 GLU A C 1
ATOM 639 O O . GLU A 1 77 ? -8.858 7.596 -10.830 1.00 93.06 77 GLU A O 1
ATOM 644 N N . ASN A 1 78 ? -7.821 6.058 -9.556 1.00 93.19 78 ASN A N 1
ATOM 645 C CA . ASN A 1 78 ? -6.705 5.816 -10.483 1.00 93.19 78 ASN A CA 1
ATOM 646 C C . ASN A 1 78 ? -6.691 4.404 -11.094 1.00 93.19 78 ASN A C 1
ATOM 648 O O . ASN A 1 78 ? -6.152 4.215 -12.180 1.00 93.19 78 ASN A O 1
ATOM 652 N N . TYR A 1 79 ? -7.295 3.415 -10.428 1.00 92.44 79 TYR A N 1
ATOM 653 C CA . TYR A 1 79 ? -7.253 1.995 -10.817 1.00 92.44 79 TYR A CA 1
ATOM 654 C C . TYR A 1 79 ? -8.639 1.405 -11.120 1.00 92.44 79 TYR A C 1
ATOM 656 O O . TYR A 1 79 ? -8.803 0.187 -11.200 1.00 92.44 79 TYR A O 1
ATOM 664 N N . ASP A 1 80 ? -9.662 2.244 -11.298 1.00 94.19 80 ASP A N 1
ATOM 665 C CA . ASP A 1 80 ? -10.971 1.787 -11.764 1.00 94.19 80 ASP A CA 1
ATOM 666 C C . ASP A 1 80 ? -10.864 1.193 -13.179 1.00 94.19 80 ASP A C 1
ATOM 668 O O . ASP A 1 80 ? -10.210 1.753 -14.060 1.00 94.19 80 ASP A O 1
ATOM 672 N N . VAL A 1 81 ? -11.544 0.069 -13.419 1.00 94.75 81 VAL A N 1
ATOM 673 C CA . VAL A 1 81 ? -11.528 -0.632 -14.715 1.00 94.75 81 VAL A CA 1
ATOM 674 C C . VAL A 1 81 ? -11.933 0.270 -15.885 1.00 94.75 81 VAL A C 1
ATOM 676 O O . VAL A 1 81 ? -11.462 0.066 -17.005 1.00 94.75 81 VAL A O 1
ATOM 679 N N . ARG A 1 82 ? -12.770 1.286 -15.638 1.00 95.94 82 ARG A N 1
ATOM 680 C CA . ARG A 1 82 ? -13.166 2.277 -16.646 1.00 95.94 82 ARG A CA 1
ATOM 681 C C . ARG A 1 82 ? -11.958 3.045 -17.172 1.00 95.94 82 ARG A C 1
ATOM 683 O O . ARG A 1 82 ? -11.828 3.174 -18.380 1.00 95.94 82 ARG A O 1
ATOM 690 N N . ILE A 1 83 ? -11.041 3.445 -16.290 1.00 95.06 83 ILE A N 1
ATOM 691 C CA . ILE A 1 83 ? -9.827 4.193 -16.646 1.00 95.06 83 ILE A CA 1
ATOM 692 C C . ILE A 1 83 ? -8.937 3.338 -17.547 1.00 95.06 83 ILE A C 1
ATOM 694 O O . ILE A 1 83 ? -8.536 3.773 -18.624 1.00 95.06 83 ILE A O 1
ATOM 698 N N . ALA A 1 84 ? -8.677 2.089 -17.149 1.00 94.69 84 ALA A N 1
ATOM 699 C CA . ALA A 1 84 ? -7.884 1.168 -17.960 1.00 94.69 84 ALA A CA 1
ATOM 700 C C . ALA A 1 84 ? -8.536 0.913 -19.329 1.00 94.69 84 ALA A C 1
ATOM 702 O O . ALA A 1 84 ? -7.857 0.926 -20.354 1.00 94.69 84 ALA A O 1
ATOM 703 N N . SER A 1 85 ? -9.859 0.733 -19.354 1.00 95.44 85 SER A N 1
ATOM 704 C CA . SER A 1 85 ? -10.617 0.513 -20.591 1.00 95.44 85 SER A CA 1
ATOM 705 C C . SER A 1 85 ? -10.539 1.720 -21.525 1.00 95.44 85 SER A C 1
ATOM 707 O O . SER A 1 85 ? -10.281 1.549 -22.713 1.00 95.44 85 SER A O 1
ATOM 709 N N . GLU A 1 86 ? -10.711 2.934 -20.999 1.00 95.25 86 GLU A N 1
ATOM 710 C CA . GLU A 1 86 ? -10.586 4.181 -21.759 1.00 95.25 86 GLU A CA 1
ATOM 711 C C . GLU A 1 86 ? -9.177 4.347 -22.338 1.00 95.25 86 GLU A C 1
ATOM 713 O O . GLU A 1 86 ? -9.040 4.600 -23.534 1.00 95.25 86 GLU A O 1
ATOM 718 N N . ILE A 1 87 ? -8.125 4.137 -21.535 1.00 95.19 87 ILE A N 1
ATOM 719 C CA . ILE A 1 87 ? -6.731 4.217 -22.002 1.00 95.19 87 ILE A CA 1
ATOM 720 C C . ILE A 1 87 ? -6.487 3.228 -23.146 1.00 95.19 87 ILE A C 1
ATOM 722 O O . ILE A 1 87 ? -5.930 3.610 -24.176 1.00 95.19 87 ILE A O 1
ATOM 726 N N . ILE A 1 88 ? -6.910 1.972 -22.986 1.00 95.94 88 ILE A N 1
ATOM 727 C CA . ILE A 1 88 ? -6.703 0.921 -23.989 1.00 95.94 88 ILE A CA 1
ATOM 728 C C . ILE A 1 88 ? -7.469 1.240 -25.276 1.00 95.94 88 ILE A C 1
ATOM 730 O O . ILE A 1 88 ? -6.884 1.209 -26.354 1.00 95.94 88 ILE A O 1
ATOM 734 N N . LEU A 1 89 ? -8.758 1.580 -25.188 1.00 95.38 89 LEU A N 1
ATOM 735 C CA . LEU A 1 89 ? -9.583 1.871 -26.366 1.00 95.38 89 LEU A CA 1
ATOM 736 C C . LEU A 1 89 ? -9.108 3.123 -27.111 1.00 95.38 89 LEU A C 1
ATOM 738 O O . LEU A 1 89 ? -9.120 3.137 -28.340 1.00 95.38 89 LEU A O 1
ATOM 742 N N . ASN A 1 90 ? -8.627 4.142 -26.397 1.00 96.00 90 ASN A N 1
ATOM 743 C CA . ASN A 1 90 ? -8.063 5.335 -27.024 1.00 96.00 90 ASN A CA 1
ATOM 744 C C . ASN A 1 90 ? -6.825 5.017 -27.872 1.00 96.00 90 ASN A C 1
ATOM 746 O O . ASN A 1 90 ? -6.653 5.631 -28.917 1.00 96.00 90 ASN A O 1
ATOM 750 N N . HIS A 1 91 ? -6.003 4.030 -27.498 1.00 95.50 91 HIS A N 1
ATOM 751 C CA . HIS A 1 91 ? -4.873 3.609 -28.338 1.00 95.50 91 HIS A CA 1
ATOM 752 C C . HIS A 1 91 ? -5.311 3.023 -29.687 1.00 95.50 91 HIS A C 1
ATOM 754 O O . HIS A 1 91 ? -4.572 3.147 -30.657 1.00 95.50 91 HIS A O 1
ATOM 760 N N . PHE A 1 92 ? -6.502 2.422 -29.764 1.00 93.12 92 PHE A N 1
ATOM 761 C CA . PHE A 1 92 ? -7.046 1.865 -31.007 1.00 93.12 92 PHE A CA 1
ATOM 762 C C . PHE A 1 92 ? -7.863 2.873 -31.829 1.00 93.12 92 PHE A C 1
ATOM 764 O O . PHE A 1 92 ? -8.081 2.646 -33.012 1.00 93.12 92 PHE A O 1
ATOM 771 N N . ASN A 1 93 ? -8.310 3.975 -31.218 1.00 85.62 93 ASN A N 1
ATOM 772 C CA . ASN A 1 93 ? -9.109 5.019 -31.872 1.00 85.62 93 ASN A CA 1
ATOM 773 C C . ASN A 1 93 ? -8.277 6.231 -32.337 1.00 85.62 93 ASN A C 1
ATOM 775 O O . ASN A 1 93 ? -8.848 7.205 -32.820 1.00 85.62 93 ASN A O 1
ATOM 779 N N . MET A 1 94 ? -6.953 6.208 -32.149 1.00 61.84 94 MET A N 1
ATOM 780 C CA . MET A 1 94 ? -6.024 7.266 -32.581 1.00 61.84 94 MET A CA 1
ATOM 781 C C . MET A 1 94 ? -5.446 7.037 -33.997 1.00 61.84 94 MET A C 1
ATOM 783 O O . MET A 1 94 ? -4.396 7.598 -34.312 1.00 61.84 94 MET A O 1
ATOM 787 N N . GLU A 1 95 ? -6.116 6.241 -34.841 1.00 54.03 95 GLU A N 1
ATOM 788 C CA . GLU A 1 95 ? -5.871 6.191 -36.297 1.00 54.03 95 GLU A CA 1
ATOM 789 C C . GLU A 1 95 ? -6.736 7.205 -37.060 1.00 54.03 95 GLU A C 1
ATOM 791 O O . GLU A 1 95 ? -7.972 7.220 -36.850 1.00 54.03 95 GLU A O 1
#

Organism: NCBI:txid1834193

Foldseek 3Di:
DPDDPDDDDPPDPQVLLFADEDADAPVDCVQCVCPVQVSAHYDHVVCVPSSVVSVVQSVDVVSGPPSRPSNNVVCCVCVPPVNVVVVVVVVVVVD

Secondary structure (DSSP, 8-state):
---------TTSGGGGG--EEEEE-TTSTHHHHHHHTTSEEEEETT-HHHHHHHHHHHHSHHHHHHHHHHHHHHHHHHS-HHHHHHHHHHHHS--

pLDDT: mean 85.66, std 14.93, range [38.94, 98.19]